Protein AF-A0A2R7QX71-F1 (afdb_monomer)

Foldseek 3Di:
DDDDPPDPPPPPPDDDDPDVPAQWDWWDFPDPDPGTDTDHDDVPDGDDPVCPPPWDWDDDPPDITITD

Structure (mmCIF, N/CA/C/O backbone):
data_AF-A0A2R7QX71-F1
#
_entry.id   AF-A0A2R7QX71-F1
#
loop_
_atom_site.group_PDB
_atom_site.id
_atom_site.type_symbol
_atom_site.label_atom_id
_atom_site.label_alt_id
_atom_site.label_comp_id
_atom_site.label_asym_id
_atom_site.label_entity_id
_atom_site.label_seq_id
_atom_site.pdbx_PDB_ins_code
_atom_site.Cartn_x
_atom_site.Cartn_y
_atom_site.Cartn_z
_atom_site.occupancy
_atom_site.B_iso_or_equiv
_atom_site.auth_seq_id
_atom_site.auth_comp_id
_atom_site.auth_asym_id
_atom_site.auth_atom_id
_atom_site.pdbx_PDB_model_num
ATOM 1 N N . MET A 1 1 ? 24.677 16.163 37.608 1.00 60.69 1 MET A N 1
ATOM 2 C CA . MET A 1 1 ? 23.363 15.559 37.294 1.00 60.69 1 MET A CA 1
ATOM 3 C C . MET A 1 1 ? 22.358 16.700 37.308 1.00 60.69 1 MET A C 1
ATOM 5 O O . MET A 1 1 ? 22.337 17.394 38.319 1.00 60.69 1 MET A O 1
ATOM 9 N N . PRO A 1 2 ? 21.666 16.983 36.190 1.00 54.50 2 PRO A N 1
ATOM 10 C CA . PRO A 1 2 ? 20.628 16.067 35.722 1.00 54.50 2 PRO A CA 1
ATOM 11 C C . PRO A 1 2 ? 20.597 15.785 34.208 1.00 54.50 2 PRO A C 1
ATOM 13 O O . PRO A 1 2 ? 21.112 16.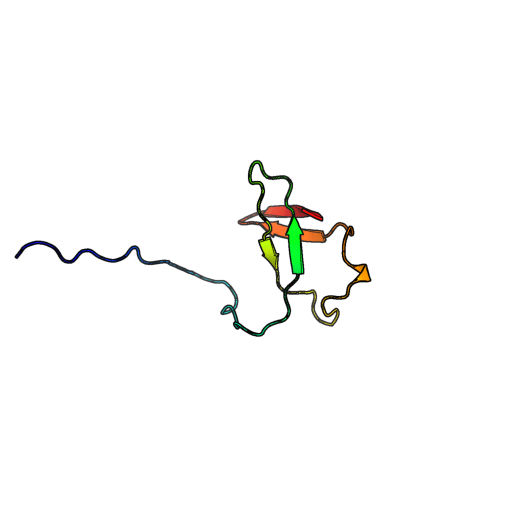541 33.393 1.00 54.50 2 PRO A O 1
ATOM 16 N N . SER A 1 3 ? 19.917 14.674 33.923 1.00 52.28 3 SER A N 1
ATOM 17 C CA . SER A 1 3 ? 19.208 14.300 32.697 1.00 52.28 3 SER A CA 1
ATOM 18 C C . SER A 1 3 ? 20.017 14.019 31.433 1.00 52.28 3 SER A C 1
ATOM 20 O O . SER A 1 3 ? 20.157 14.858 30.550 1.00 52.28 3 SER A O 1
ATOM 22 N N . SER A 1 4 ? 20.414 12.746 31.301 1.00 56.00 4 SER A N 1
ATOM 23 C CA . SER A 1 4 ? 20.289 12.045 30.021 1.00 56.00 4 SER A CA 1
ATOM 24 C C . SER A 1 4 ? 18.879 12.267 29.482 1.00 56.00 4 SER A C 1
ATOM 26 O O . SER A 1 4 ? 17.910 11.920 30.155 1.00 56.00 4 SER A O 1
ATOM 28 N N . ASP A 1 5 ? 18.775 12.824 28.287 1.00 57.00 5 ASP A N 1
ATOM 29 C CA . ASP A 1 5 ? 17.593 12.662 27.454 1.00 57.00 5 ASP A CA 1
ATOM 30 C C . ASP A 1 5 ? 17.756 11.305 26.751 1.00 57.00 5 ASP A C 1
ATOM 32 O O . ASP A 1 5 ? 18.655 11.168 25.910 1.00 57.00 5 ASP A O 1
ATOM 36 N N . PRO A 1 6 ? 17.041 10.234 27.143 1.00 58.72 6 PRO A N 1
ATOM 37 C CA . PRO A 1 6 ? 17.021 9.052 26.310 1.00 58.72 6 PRO A CA 1
ATOM 38 C C . PRO A 1 6 ? 16.236 9.419 25.051 1.00 58.72 6 PRO A C 1
ATOM 40 O O . PRO A 1 6 ? 15.011 9.533 25.089 1.00 58.72 6 PRO A O 1
ATOM 43 N N . ALA A 1 7 ? 16.947 9.571 23.928 1.00 49.72 7 ALA A N 1
ATOM 44 C CA . ALA A 1 7 ? 16.326 9.550 22.610 1.00 49.72 7 ALA A CA 1
ATOM 45 C C . ALA A 1 7 ? 15.309 8.395 22.581 1.00 49.72 7 ALA A C 1
ATOM 47 O O . ALA A 1 7 ? 15.650 7.295 23.034 1.00 49.72 7 ALA A O 1
ATOM 48 N N . PRO A 1 8 ? 14.067 8.621 22.121 1.00 53.06 8 PRO A N 1
ATOM 49 C CA . PRO A 1 8 ? 13.026 7.612 22.208 1.00 53.06 8 PRO A CA 1
ATOM 50 C C . PRO A 1 8 ? 13.506 6.337 21.509 1.00 53.06 8 PRO A C 1
ATOM 52 O O . PRO A 1 8 ? 13.753 6.326 20.304 1.00 53.06 8 PRO A O 1
ATOM 55 N N . THR A 1 9 ? 13.675 5.269 22.290 1.00 50.84 9 THR A N 1
ATOM 56 C CA . THR A 1 9 ? 14.052 3.942 21.807 1.00 50.84 9 THR A CA 1
ATOM 57 C C . THR A 1 9 ? 12.988 3.450 20.828 1.00 50.84 9 THR A C 1
ATOM 59 O O . THR A 1 9 ? 11.927 2.971 21.234 1.00 50.84 9 THR A O 1
ATOM 62 N N . LEU A 1 10 ? 13.275 3.551 19.528 1.00 51.59 10 LEU A N 1
ATOM 63 C CA . LEU A 1 10 ? 12.508 2.916 18.458 1.00 51.59 10 LEU A CA 1
ATOM 64 C C . LEU A 1 10 ? 12.678 1.396 18.580 1.00 51.59 10 LEU A C 1
ATOM 66 O O . LEU A 1 10 ? 13.608 0.803 18.038 1.00 51.59 10 LEU A O 1
ATOM 70 N N . SER A 1 11 ? 11.794 0.760 19.346 1.00 49.88 11 SER A N 1
ATOM 71 C CA . SER A 1 11 ? 11.779 -0.695 19.508 1.00 49.88 11 SER A CA 1
ATOM 72 C C . SER A 1 11 ? 11.141 -1.336 18.273 1.00 49.88 11 SER A C 1
ATOM 74 O O . SER A 1 11 ? 9.939 -1.585 18.236 1.00 49.88 11 SER A O 1
ATOM 76 N N . LEU A 1 12 ? 11.951 -1.582 17.239 1.00 57.22 12 LEU A N 1
ATOM 77 C CA . LEU A 1 12 ? 11.600 -2.380 16.057 1.00 57.22 12 LEU A CA 1
ATOM 78 C C . LEU A 1 12 ? 11.656 -3.878 16.407 1.00 57.22 12 LEU A C 1
ATOM 80 O O . LEU A 1 12 ? 12.491 -4.626 15.900 1.00 57.22 12 LEU A O 1
ATOM 84 N N . THR A 1 13 ? 10.808 -4.329 17.330 1.00 47.50 13 THR A N 1
ATOM 85 C CA . THR A 1 13 ? 10.791 -5.735 17.746 1.00 47.50 13 THR A CA 1
ATOM 86 C C . THR A 1 13 ? 10.052 -6.576 16.702 1.00 47.50 13 THR A C 1
ATOM 88 O O . THR A 1 13 ? 8.833 -6.712 16.757 1.00 47.50 13 THR A O 1
ATOM 91 N N . GLY A 1 14 ? 10.805 -7.159 15.761 1.00 50.44 14 GLY A N 1
ATOM 92 C CA . GLY A 1 14 ? 10.399 -8.384 15.055 1.00 50.44 14 GLY A CA 1
ATOM 93 C C . GLY A 1 14 ? 9.958 -8.276 13.591 1.00 50.44 14 GLY A C 1
ATOM 94 O O . GLY A 1 14 ? 9.197 -9.130 13.146 1.00 50.44 14 GLY A O 1
ATOM 95 N N . GLY A 1 15 ? 10.422 -7.280 12.831 1.00 56.81 15 GLY A N 1
ATOM 96 C CA . GLY A 1 15 ? 10.302 -7.270 11.364 1.00 56.81 15 GLY A CA 1
ATOM 97 C C . GLY A 1 15 ? 11.609 -7.689 10.675 1.00 56.81 15 GLY A C 1
ATOM 98 O O . GLY A 1 15 ? 12.668 -7.577 11.299 1.00 56.81 15 GLY A O 1
ATOM 99 N N . PRO A 1 16 ? 11.582 -8.150 9.407 1.00 59.16 16 PRO A N 1
ATOM 100 C CA . PRO A 1 16 ? 12.806 -8.274 8.616 1.00 59.16 16 PRO A CA 1
ATOM 101 C C . PRO A 1 16 ? 13.557 -6.937 8.655 1.00 59.16 16 PRO A C 1
ATOM 103 O O . PRO A 1 16 ? 12.940 -5.878 8.536 1.00 59.16 16 PRO A O 1
ATOM 106 N N . THR A 1 17 ? 14.876 -6.969 8.862 1.00 60.28 17 THR A N 1
ATOM 107 C CA . THR A 1 17 ? 15.717 -5.764 8.821 1.00 60.28 17 THR A CA 1
ATOM 108 C C . THR A 1 17 ? 15.437 -5.000 7.527 1.00 60.28 17 THR A C 1
ATOM 110 O O . THR A 1 17 ? 15.591 -5.601 6.459 1.00 60.28 17 THR A O 1
ATOM 113 N N . PRO A 1 18 ? 15.028 -3.716 7.585 1.00 59.56 18 PRO A N 1
ATOM 114 C CA . PRO A 1 18 ? 14.797 -2.929 6.384 1.00 59.56 18 PRO A CA 1
ATOM 115 C C . PRO A 1 18 ? 16.133 -2.774 5.663 1.00 59.56 18 PRO A C 1
ATOM 117 O O . PRO A 1 18 ? 17.015 -2.025 6.080 1.00 59.56 18 PRO A O 1
ATOM 120 N N . GLN A 1 19 ? 16.315 -3.542 4.596 1.00 64.25 19 GLN A N 1
ATOM 121 C CA . GLN A 1 19 ? 17.450 -3.375 3.711 1.00 64.25 19 GLN A CA 1
ATOM 122 C C . GLN A 1 19 ? 17.139 -2.153 2.850 1.00 64.25 19 GLN A C 1
ATOM 124 O O . GLN A 1 19 ? 16.181 -2.180 2.083 1.00 64.25 19 GLN A O 1
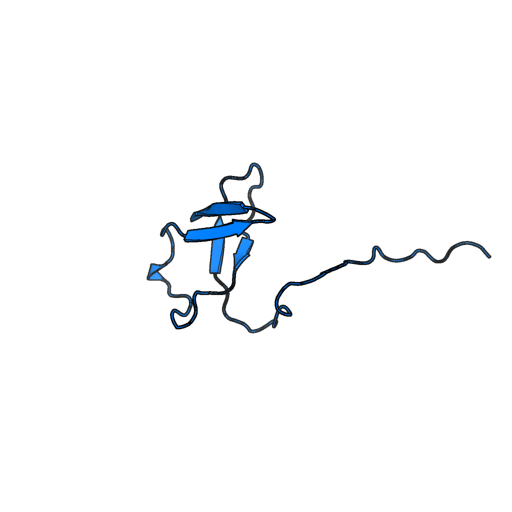ATOM 129 N N . LEU A 1 20 ? 17.938 -1.089 2.978 1.00 62.03 20 LEU A N 1
ATOM 130 C CA . LEU A 1 20 ? 17.745 0.202 2.288 1.00 62.03 20 LEU A CA 1
ATOM 131 C C . LEU A 1 20 ? 17.601 0.082 0.755 1.00 62.03 20 LEU A C 1
ATOM 133 O O . LEU A 1 20 ? 17.166 1.020 0.098 1.00 62.03 20 LEU A O 1
ATOM 137 N N . ASN A 1 21 ? 17.968 -1.072 0.195 1.00 71.81 21 ASN A N 1
ATOM 138 C CA . ASN A 1 21 ? 18.031 -1.368 -1.232 1.00 71.81 21 ASN A CA 1
ATOM 139 C C . ASN A 1 21 ? 17.089 -2.514 -1.639 1.00 71.81 21 ASN A C 1
ATOM 141 O O . ASN A 1 21 ? 17.179 -2.998 -2.767 1.00 71.81 21 ASN A O 1
ATOM 145 N N . ALA A 1 22 ? 16.265 -3.034 -0.724 1.00 76.62 22 ALA A N 1
ATOM 146 C CA . ALA A 1 22 ? 15.302 -4.065 -1.083 1.00 76.62 22 ALA A CA 1
ATOM 147 C C . ALA A 1 22 ? 14.187 -3.460 -1.951 1.00 76.62 22 ALA A C 1
ATOM 149 O O . ALA A 1 22 ? 13.745 -2.343 -1.679 1.00 76.62 22 ALA A O 1
ATOM 150 N N . PRO A 1 23 ? 13.719 -4.180 -2.983 1.00 82.75 23 PRO A N 1
ATOM 151 C CA . PRO A 1 23 ? 12.543 -3.756 -3.725 1.00 82.75 23 PRO A CA 1
ATOM 152 C C . PRO A 1 23 ? 11.336 -3.699 -2.778 1.00 82.75 23 PRO A C 1
ATOM 154 O O . PRO A 1 23 ? 11.113 -4.644 -2.022 1.00 82.75 23 PRO A O 1
ATOM 157 N N . THR A 1 24 ? 10.564 -2.612 -2.825 1.00 88.44 24 THR A N 1
ATOM 158 C CA . THR A 1 24 ? 9.335 -2.434 -2.038 1.00 88.44 24 THR A CA 1
ATOM 159 C C . THR A 1 24 ? 8.148 -2.104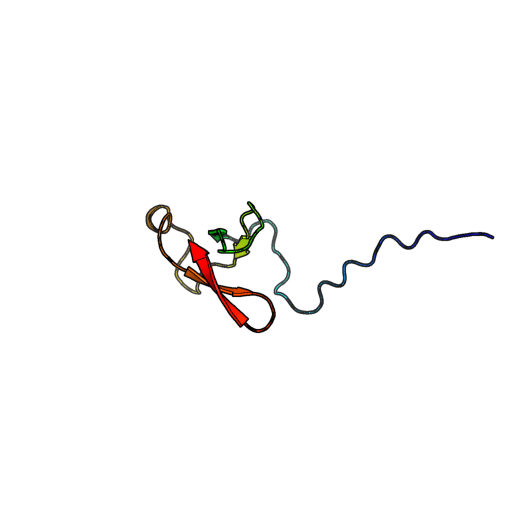 -2.934 1.00 88.44 24 THR A C 1
ATOM 161 O O . THR A 1 24 ? 8.301 -1.611 -4.054 1.00 88.44 24 THR A O 1
ATOM 164 N N . VAL A 1 25 ? 6.949 -2.396 -2.435 1.00 89.50 25 VAL A N 1
ATOM 165 C CA . VAL A 1 25 ? 5.679 -1.954 -3.012 1.00 89.50 25 VAL A CA 1
ATOM 166 C C . VAL A 1 25 ? 5.053 -0.960 -2.046 1.00 89.50 25 VAL A C 1
ATOM 168 O O . VAL A 1 25 ? 4.918 -1.258 -0.860 1.00 89.50 25 VAL A O 1
ATOM 171 N N . GLN A 1 26 ? 4.669 0.210 -2.548 1.00 91.25 26 GLN A N 1
ATOM 172 C CA . GLN A 1 26 ? 3.952 1.205 -1.759 1.00 91.25 26 GLN A CA 1
ATOM 173 C C . GLN A 1 26 ? 2.453 0.951 -1.883 1.00 91.25 26 GLN A C 1
ATOM 175 O O . GLN A 1 26 ? 1.921 0.962 -2.990 1.00 91.25 26 GLN A O 1
ATOM 180 N N . VAL A 1 27 ? 1.788 0.722 -0.754 1.00 91.62 27 VAL A N 1
ATOM 181 C CA . VAL A 1 27 ? 0.362 0.390 -0.703 1.00 91.62 27 VAL A CA 1
ATOM 182 C C . VAL A 1 27 ? -0.394 1.475 0.055 1.00 91.62 27 VAL A C 1
ATOM 184 O O . VAL A 1 27 ? -0.061 1.810 1.196 1.00 91.62 27 VAL A O 1
ATOM 187 N N . ALA A 1 28 ? -1.440 2.007 -0.567 1.00 93.31 28 ALA A N 1
ATOM 188 C CA . ALA A 1 28 ? -2.408 2.890 0.057 1.00 93.31 28 ALA A CA 1
ATOM 189 C C . ALA A 1 28 ? -3.433 2.052 0.833 1.00 93.31 28 ALA A C 1
ATOM 191 O O . ALA A 1 28 ? -4.198 1.266 0.266 1.00 93.31 28 ALA A O 1
ATOM 192 N N . LEU A 1 29 ? -3.456 2.218 2.155 1.00 92.75 29 LEU A N 1
ATOM 193 C CA . LEU A 1 29 ? -4.391 1.513 3.030 1.00 92.75 29 LEU A CA 1
ATOM 194 C C . LEU A 1 29 ? -5.653 2.346 3.288 1.00 92.75 29 LEU A C 1
ATOM 196 O O . LEU A 1 29 ? -5.563 3.572 3.367 1.00 92.75 29 LEU A O 1
ATOM 200 N N . PRO A 1 30 ? -6.821 1.708 3.500 1.00 89.88 30 PRO A N 1
ATOM 201 C CA . PRO A 1 30 ? -8.074 2.383 3.843 1.00 89.88 30 PRO A CA 1
ATOM 202 C C . PRO A 1 30 ? -8.074 2.836 5.314 1.00 89.88 30 PRO A C 1
ATOM 204 O O . PRO A 1 30 ? -8.897 2.418 6.128 1.00 89.88 30 PRO A O 1
ATOM 207 N N . LEU A 1 31 ? -7.100 3.666 5.672 1.00 90.75 31 LEU A N 1
ATOM 208 C CA . LEU A 1 31 ? -6.923 4.268 6.986 1.00 90.75 31 LEU A CA 1
ATOM 209 C C . LEU A 1 31 ? -7.196 5.775 6.878 1.00 90.75 31 LEU A C 1
ATOM 211 O O . LEU A 1 31 ? -7.019 6.349 5.804 1.00 90.75 31 LEU A O 1
ATOM 215 N N . PRO A 1 32 ? -7.569 6.461 7.974 1.00 87.31 32 PRO A N 1
ATOM 216 C CA . PRO A 1 32 ? -7.705 7.921 8.002 1.00 87.31 32 PRO A CA 1
ATOM 217 C C . PRO A 1 32 ? -6.329 8.622 8.000 1.00 87.31 32 PRO A C 1
ATOM 219 O O . PRO A 1 32 ? -6.110 9.600 8.708 1.00 87.31 32 PRO A O 1
A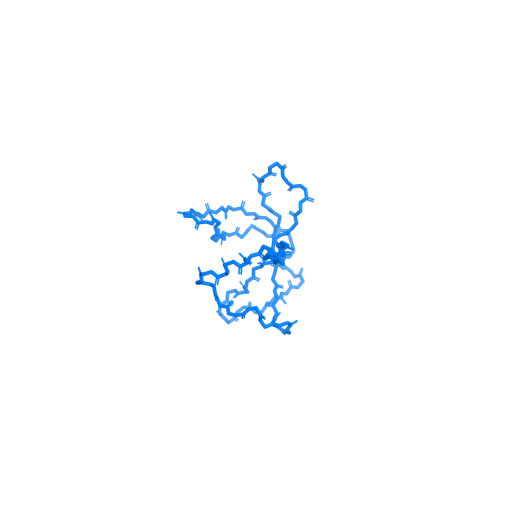TOM 222 N N . LEU A 1 33 ? -5.375 8.080 7.246 1.00 86.75 33 LEU A N 1
ATOM 223 C CA . LEU A 1 33 ? -4.004 8.542 7.120 1.00 86.75 33 LEU A CA 1
ATOM 224 C C . LEU A 1 33 ? -3.694 8.656 5.625 1.00 86.75 33 LEU A C 1
ATOM 226 O O . LEU A 1 33 ? -3.629 7.625 4.955 1.00 86.75 33 LEU A O 1
ATOM 230 N N . PRO A 1 34 ? -3.485 9.870 5.088 1.00 86.12 34 PRO A N 1
ATOM 231 C CA . PRO A 1 34 ? -3.167 10.073 3.678 1.00 86.12 34 PRO A CA 1
ATOM 232 C C . PRO A 1 34 ? -1.678 9.792 3.415 1.00 86.12 34 PRO A C 1
ATOM 234 O O . PRO A 1 34 ? -0.939 10.665 2.969 1.00 86.12 34 PRO A O 1
ATOM 237 N N . GLN A 1 35 ? -1.218 8.588 3.752 1.00 90.88 35 GLN A N 1
ATOM 238 C CA . GLN A 1 35 ? 0.158 8.145 3.544 1.00 90.88 35 GLN A CA 1
ATOM 239 C C . GLN A 1 35 ? 0.192 6.738 2.953 1.00 90.88 35 GLN A C 1
ATOM 241 O O . GLN A 1 35 ? -0.771 5.976 3.054 1.00 90.88 35 GLN A O 1
ATOM 246 N N . TRP A 1 36 ? 1.323 6.413 2.345 1.00 91.00 36 TRP A N 1
ATOM 247 C CA . TRP A 1 36 ? 1.581 5.132 1.710 1.00 91.00 36 TRP A CA 1
ATOM 248 C C . TRP A 1 36 ? 2.442 4.299 2.654 1.00 91.00 36 TRP A C 1
ATOM 250 O O . TRP A 1 36 ? 3.232 4.849 3.422 1.00 91.00 36 TRP A O 1
ATOM 260 N N . PHE A 1 37 ? 2.280 2.982 2.603 1.00 91.19 37 PHE A N 1
ATOM 261 C CA . PHE A 1 37 ? 3.029 2.056 3.443 1.00 91.19 37 PHE A CA 1
ATOM 262 C C . PHE A 1 37 ? 3.903 1.161 2.571 1.00 91.19 37 PHE A C 1
ATOM 264 O O . PHE A 1 37 ? 3.411 0.559 1.616 1.00 91.19 37 PHE A O 1
ATOM 271 N N . ASP A 1 38 ? 5.188 1.072 2.906 1.00 89.94 38 ASP A N 1
ATOM 272 C CA . ASP A 1 38 ? 6.139 0.207 2.214 1.00 89.94 38 ASP A CA 1
ATOM 273 C C . ASP A 1 38 ? 5.998 -1.247 2.670 1.00 89.94 38 ASP A C 1
ATOM 275 O O . ASP A 1 38 ? 6.088 -1.563 3.859 1.00 89.94 38 ASP A O 1
ATOM 279 N N . TYR A 1 39 ? 5.835 -2.144 1.702 1.00 88.38 39 TYR A N 1
ATOM 280 C CA . TYR A 1 39 ? 5.766 -3.584 1.911 1.00 88.38 39 TYR A CA 1
ATOM 281 C C . TYR A 1 39 ? 6.816 -4.319 1.085 1.00 88.38 39 TYR A C 1
ATOM 283 O O . TYR A 1 39 ? 7.189 -3.895 -0.010 1.00 88.38 39 TYR A O 1
ATOM 291 N N . ALA A 1 40 ? 7.268 -5.463 1.600 1.00 86.06 40 ALA A N 1
ATOM 292 C CA . ALA A 1 40 ? 8.070 -6.387 0.816 1.00 86.06 40 ALA A CA 1
ATOM 293 C C . ALA A 1 40 ? 7.194 -7.041 -0.272 1.00 86.06 40 ALA A C 1
ATOM 295 O O . ALA A 1 40 ? 6.062 -7.441 0.023 1.00 86.06 40 ALA A O 1
ATOM 296 N N . PRO A 1 41 ? 7.693 -7.167 -1.512 1.00 82.62 41 PRO A N 1
ATOM 297 C CA . PRO A 1 41 ? 6.991 -7.864 -2.575 1.00 82.62 41 PRO A CA 1
ATOM 298 C C . PRO A 1 41 ? 6.813 -9.352 -2.236 1.00 82.62 41 PRO A C 1
ATOM 300 O O . PRO A 1 41 ? 7.619 -9.919 -1.485 1.00 82.62 41 PRO A O 1
ATOM 303 N N . PRO A 1 42 ? 5.788 -10.013 -2.801 1.00 76.88 42 PRO A N 1
ATOM 304 C CA . PRO A 1 42 ? 5.633 -11.453 -2.673 1.00 76.88 42 PRO A CA 1
ATOM 305 C C . PRO A 1 42 ? 6.889 -12.194 -3.170 1.00 76.88 42 PRO A C 1
ATOM 307 O O . PRO A 1 42 ? 7.541 -11.757 -4.123 1.00 76.88 42 PRO A O 1
ATOM 310 N N . PRO A 1 43 ? 7.246 -13.337 -2.561 1.00 78.31 43 PRO A N 1
ATOM 311 C CA . PRO A 1 43 ? 8.398 -14.113 -3.000 1.00 78.31 43 PRO A CA 1
ATOM 312 C C . PRO A 1 43 ? 8.216 -14.569 -4.454 1.00 78.31 43 PRO A C 1
ATOM 314 O O . PRO A 1 43 ? 7.253 -15.257 -4.780 1.00 78.31 43 PRO A O 1
ATOM 317 N N . GLY A 1 44 ? 9.162 -14.196 -5.318 1.00 77.94 44 GLY A N 1
AT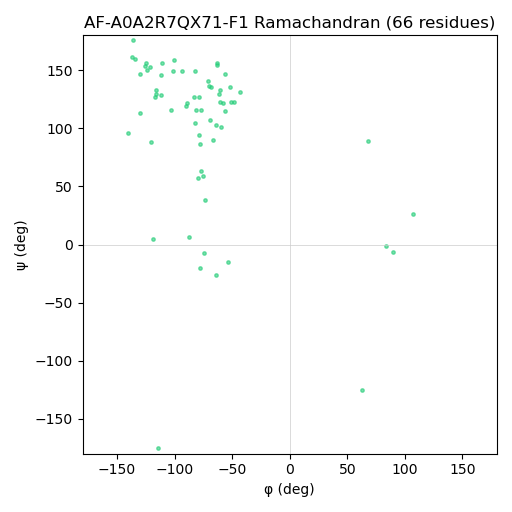OM 318 C CA . GLY A 1 44 ? 9.147 -14.534 -6.746 1.00 77.94 44 GLY A CA 1
ATOM 319 C C . GLY A 1 44 ? 8.434 -13.523 -7.649 1.00 77.94 44 GLY A C 1
ATOM 320 O O . GLY A 1 44 ? 8.539 -13.653 -8.865 1.00 77.94 44 GLY A O 1
ATOM 321 N N . GLU A 1 45 ? 7.784 -12.500 -7.087 1.00 79.69 45 GLU A N 1
ATOM 322 C CA . GLU A 1 45 ? 7.079 -11.468 -7.853 1.00 79.69 45 GLU A CA 1
ATOM 323 C C . GLU A 1 45 ? 7.6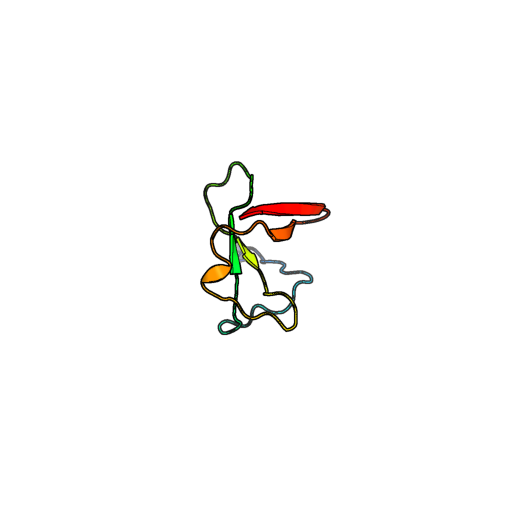71 -10.087 -7.537 1.00 79.69 45 GLU A C 1
ATOM 325 O O . GLU A 1 45 ? 7.246 -9.434 -6.584 1.00 79.69 45 GLU A O 1
ATOM 330 N N . PRO A 1 46 ? 8.711 -9.646 -8.270 1.00 81.75 46 PRO A N 1
ATOM 331 C CA . PRO A 1 46 ? 9.300 -8.332 -8.043 1.00 81.75 46 PRO A CA 1
ATOM 332 C C . PRO A 1 46 ? 8.276 -7.220 -8.336 1.00 81.75 46 PRO A C 1
ATOM 334 O O . PRO A 1 46 ? 7.375 -7.431 -9.144 1.00 81.75 46 PRO A O 1
ATOM 337 N N . PRO A 1 47 ? 8.424 -6.018 -7.748 1.00 83.50 47 PRO A N 1
ATOM 338 C CA . PRO A 1 47 ? 7.553 -4.890 -8.048 1.00 83.50 47 PRO A CA 1
ATOM 339 C C . PRO A 1 47 ? 7.597 -4.559 -9.541 1.00 83.50 47 PRO A C 1
ATOM 341 O O . PRO A 1 47 ? 8.661 -4.268 -10.091 1.00 83.50 47 PRO A O 1
ATOM 344 N N . GLN A 1 48 ? 6.440 -4.596 -10.193 1.00 85.19 48 GLN A N 1
ATOM 345 C CA . GLN A 1 48 ? 6.276 -4.266 -11.604 1.00 85.19 48 GLN A CA 1
ATOM 346 C C . GLN A 1 48 ? 5.283 -3.109 -11.773 1.00 85.19 48 GLN A C 1
ATOM 348 O O . GLN A 1 48 ? 4.400 -2.888 -10.944 1.00 85.19 48 GLN A O 1
ATOM 353 N N . ALA A 1 49 ? 5.428 -2.337 -12.854 1.00 83.50 49 ALA A N 1
ATOM 354 C CA . ALA A 1 49 ? 4.599 -1.152 -13.101 1.00 83.50 49 ALA A CA 1
ATOM 355 C C . ALA A 1 49 ? 3.107 -1.482 -13.299 1.00 83.50 49 ALA A C 1
ATOM 357 O O . ALA A 1 49 ? 2.242 -0.657 -13.020 1.00 83.50 49 ALA A O 1
ATOM 358 N N . ASP A 1 50 ? 2.796 -2.697 -13.748 1.00 86.31 50 ASP A N 1
ATOM 359 C CA . ASP A 1 50 ? 1.437 -3.211 -13.923 1.00 86.31 50 ASP A CA 1
ATOM 360 C C . ASP A 1 50 ? 0.746 -3.574 -12.597 1.00 86.31 50 ASP A C 1
ATOM 362 O O . ASP A 1 50 ? -0.452 -3.875 -12.604 1.00 86.31 50 ASP A O 1
ATOM 366 N N . MET A 1 51 ? 1.469 -3.541 -11.470 1.00 84.56 51 MET A N 1
ATOM 367 C CA . MET A 1 51 ? 0.912 -3.725 -10.127 1.00 84.56 51 MET A CA 1
ATOM 368 C C . MET A 1 51 ? 0.194 -2.476 -9.604 1.00 84.56 51 MET A C 1
ATOM 370 O O . MET A 1 51 ? -0.648 -2.592 -8.716 1.00 84.56 51 MET A O 1
ATOM 374 N N . VAL A 1 52 ? 0.482 -1.293 -10.156 1.00 88.56 52 VAL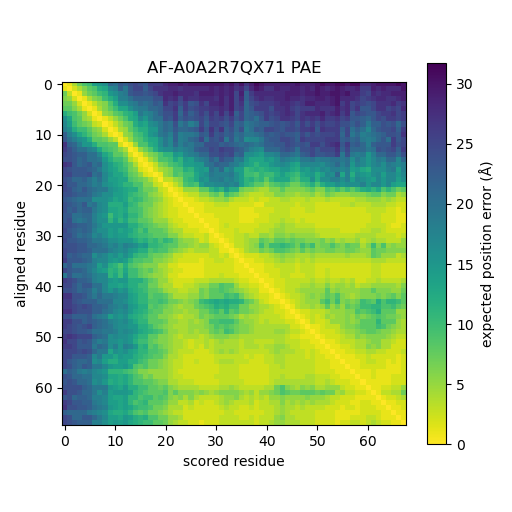 A N 1
ATOM 375 C CA . VAL A 1 52 ? -0.168 -0.041 -9.744 1.00 88.56 52 VAL A CA 1
ATOM 376 C C . VAL A 1 52 ? -1.676 -0.129 -9.991 1.00 88.56 52 VAL A C 1
ATOM 378 O O . VAL A 1 52 ? -2.121 -0.483 -11.082 1.00 88.56 52 VAL A O 1
ATOM 381 N N . GLY A 1 53 ? -2.477 0.198 -8.975 1.00 89.75 53 GLY A N 1
ATOM 382 C CA . GLY A 1 53 ? -3.938 0.124 -9.055 1.00 89.75 53 GLY A CA 1
ATOM 383 C C . GLY A 1 53 ? -4.518 -1.268 -8.772 1.00 89.75 53 GLY A C 1
ATOM 384 O O . GLY A 1 53 ? -5.742 -1.427 -8.774 1.00 89.75 53 GLY A O 1
ATOM 385 N N . ARG A 1 54 ? -3.680 -2.281 -8.505 1.00 90.31 54 ARG A N 1
ATOM 386 C CA . ARG A 1 54 ? -4.139 -3.603 -8.057 1.00 90.31 54 ARG A CA 1
ATOM 387 C C . ARG A 1 54 ? -4.401 -3.598 -6.562 1.00 90.31 54 ARG A C 1
ATOM 389 O O . ARG A 1 54 ? -3.726 -2.932 -5.799 1.00 90.31 54 ARG A O 1
ATOM 396 N N . ARG A 1 55 ? -5.353 -4.421 -6.129 1.00 91.00 55 ARG A N 1
ATOM 397 C CA . ARG A 1 55 ? -5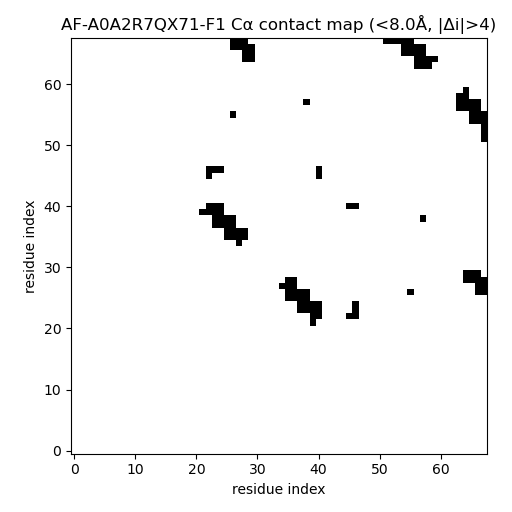.626 -4.597 -4.702 1.00 91.00 55 ARG A CA 1
ATOM 398 C C . ARG A 1 55 ? -4.673 -5.617 -4.096 1.00 91.00 55 ARG A C 1
ATOM 400 O O . ARG A 1 55 ? -4.619 -6.750 -4.571 1.00 91.00 55 ARG A O 1
ATOM 407 N N . LEU A 1 56 ? -3.997 -5.240 -3.018 1.00 88.94 56 LEU A N 1
ATOM 408 C CA . LEU A 1 56 ? -3.058 -6.086 -2.289 1.00 88.94 56 LEU A CA 1
ATOM 409 C C . LEU A 1 56 ? -3.566 -6.332 -0.873 1.00 88.94 56 LEU A C 1
ATOM 411 O O . LEU A 1 56 ? -3.976 -5.403 -0.177 1.00 88.94 56 LEU A O 1
ATOM 415 N N . ARG A 1 57 ? -3.536 -7.596 -0.442 1.00 91.50 57 ARG A N 1
ATOM 416 C CA . ARG A 1 57 ? -3.793 -7.971 0.949 1.00 91.50 57 ARG A CA 1
ATOM 417 C C . ARG A 1 57 ? -2.467 -7.962 1.691 1.00 91.50 57 ARG A C 1
ATOM 419 O O . ARG A 1 57 ? -1.562 -8.705 1.327 1.00 91.50 57 ARG A O 1
ATOM 426 N N . VAL A 1 58 ? -2.362 -7.124 2.709 1.00 90.50 58 VAL A N 1
ATOM 427 C CA . VAL A 1 58 ? -1.115 -6.901 3.437 1.00 90.50 58 VAL A CA 1
ATOM 428 C C . VAL A 1 58 ? -1.325 -7.020 4.944 1.00 90.50 58 VAL A C 1
ATOM 430 O O . VAL A 1 58 ? -2.400 -6.671 5.449 1.00 90.50 58 VAL A O 1
ATOM 433 N N . PRO A 1 59 ? -0.319 -7.504 5.689 1.00 91.31 59 PRO A N 1
ATOM 434 C CA . PRO A 1 59 ? -0.373 -7.506 7.140 1.00 91.31 59 PRO A CA 1
ATOM 435 C C . PRO A 1 59 ? -0.309 -6.070 7.678 1.00 91.31 59 PRO A C 1
ATOM 437 O O . PRO A 1 59 ? 0.499 -5.248 7.245 1.00 91.31 59 PRO A O 1
ATOM 440 N N . PHE A 1 60 ? -1.159 -5.761 8.650 1.00 90.06 60 PHE A N 1
ATOM 441 C CA . PHE A 1 60 ? -1.193 -4.479 9.344 1.00 90.06 60 PHE A CA 1
ATOM 442 C C . PHE A 1 60 ? -1.450 -4.699 10.840 1.00 90.06 60 PHE A C 1
ATOM 444 O O . PHE A 1 60 ? -2.590 -4.861 11.293 1.00 90.06 60 PHE A O 1
ATOM 451 N N . GLY A 1 61 ? -0.367 -4.730 11.619 1.00 86.75 61 GLY A N 1
ATOM 452 C CA . GLY A 1 61 ? -0.411 -5.121 13.028 1.00 86.75 61 GLY A CA 1
ATOM 453 C C . GLY A 1 61 ? -0.872 -6.573 13.180 1.00 86.75 61 GLY A C 1
ATOM 454 O O . GLY A 1 61 ? -0.306 -7.472 12.568 1.00 86.75 61 GLY A O 1
ATOM 455 N N . SER A 1 62 ? -1.917 -6.805 13.977 1.00 88.94 62 SER A N 1
ATOM 456 C CA . SER A 1 62 ? -2.470 -8.145 14.248 1.00 88.94 62 SER A CA 1
ATOM 457 C C . SER A 1 62 ? -3.528 -8.619 13.243 1.00 88.94 62 SER A C 1
ATOM 459 O O . SER A 1 62 ? -4.178 -9.636 13.476 1.00 88.94 62 SER A O 1
ATOM 461 N N . ARG A 1 63 ? -3.766 -7.871 12.162 1.00 90.00 63 ARG A N 1
ATOM 462 C CA . ARG A 1 63 ? -4.781 -8.188 11.146 1.00 90.00 63 ARG A CA 1
ATOM 463 C C . ARG A 1 63 ? -4.233 -7.976 9.745 1.00 90.00 63 ARG A C 1
ATOM 465 O O . ARG A 1 63 ? -3.135 -7.463 9.574 1.00 90.00 63 ARG A O 1
ATOM 472 N N . GLU A 1 64 ? -5.033 -8.316 8.748 1.00 93.31 64 GLU A N 1
ATOM 473 C CA . GLU A 1 64 ? -4.737 -8.037 7.346 1.00 93.31 64 GLU A CA 1
ATOM 474 C C . GLU A 1 64 ? -5.716 -7.003 6.798 1.00 93.31 64 GLU A C 1
ATOM 476 O O . GLU A 1 64 ? -6.890 -6.979 7.180 1.00 93.31 64 GLU A O 1
ATOM 481 N N . LEU A 1 65 ? -5.231 -6.153 5.899 1.00 92.81 65 LEU A N 1
ATOM 482 C CA . LEU A 1 65 ? -6.024 -5.146 5.203 1.00 92.81 65 LEU A CA 1
ATOM 483 C C . LEU A 1 65 ? -5.848 -5.298 3.699 1.00 92.81 65 LEU A C 1
ATOM 485 O O . LEU A 1 65 ? -4.822 -5.785 3.233 1.00 92.81 65 LEU A O 1
ATOM 489 N N . VAL A 1 66 ? -6.857 -4.867 2.947 1.00 93.50 66 VAL A N 1
ATOM 490 C CA . V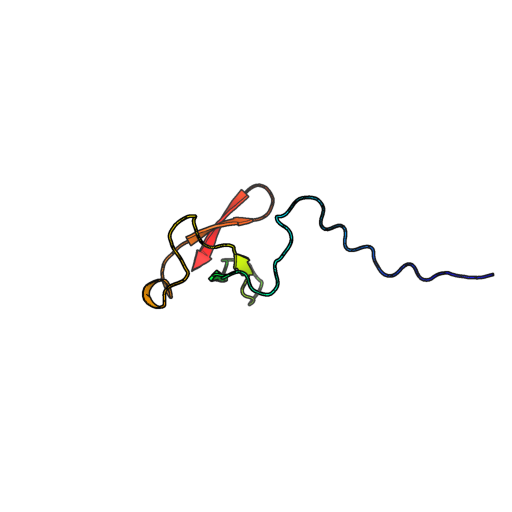AL A 1 66 ? -6.769 -4.762 1.491 1.00 93.50 66 VAL A CA 1
ATOM 491 C C . VAL A 1 66 ? -6.570 -3.295 1.133 1.00 93.50 66 VAL A C 1
ATOM 493 O O . VAL A 1 66 ? -7.443 -2.475 1.417 1.00 93.50 66 VAL A O 1
ATOM 496 N N . GLY A 1 67 ? -5.416 -2.987 0.548 1.00 91.00 67 GLY A N 1
ATOM 497 C CA . GLY A 1 67 ? -5.068 -1.678 -0.001 1.00 91.00 67 GLY A CA 1
ATOM 498 C C . GLY A 1 67 ? -4.902 -1.728 -1.516 1.00 91.00 67 GLY A C 1
ATOM 499 O O . GLY A 1 67 ? -5.158 -2.769 -2.125 1.00 91.00 67 GLY A O 1
ATOM 500 N N . VAL A 1 68 ? -4.492 -0.608 -2.106 1.00 90.94 68 VAL A N 1
ATOM 501 C CA . VAL A 1 68 ? -4.181 -0.455 -3.540 1.00 90.94 68 VAL A CA 1
ATOM 502 C C . VAL A 1 68 ? -2.762 0.056 -3.718 1.00 90.94 68 VAL A C 1
ATOM 504 O O . VAL A 1 68 ? -2.368 0.904 -2.891 1.00 90.94 68 VAL A O 1
#

Mean predicted aligned error: 10.88 Å

pLDDT: mean 78.05, std 15.31, range [47.5, 93.5]

Secondary structure (DSSP, 8-state):
-------------SSPP--TTS--EEEE-SSS---EEEEPPPTT----GGGTT--EEEEETTEEEEE-

Radius of gyration: 16.23 Å; Cα contacts (8 Å, |Δi|>4): 63; chains: 1; bounding box: 31×31×51 Å

Solvent-accessible surface area (backbone atoms only — not comparable to full-atom values): 4750 Å² total; per-residue (Å²): 137,85,76,85,78,75,73,82,79,81,79,79,85,82,68,81,78,85,55,95,80,60,75,58,40,73,31,41,50,93,54,105,49,102,56,69,43,81,37,76,50,60,92,94,45,75,79,52,83,84,52,68,84,42,78,44,80,42,82,55,88,98,45,72,44,70,24,55

Sequence (68 aa):
MPSSDPAPTLSLTGGPTPQLNAPTVQVALPLPLPQWFDYAPPPGEPPQADMVGRRLRVPFGSRELVGV